Protein AF-A0A2T4DHT6-F1 (afdb_monomer)

Foldseek 3Di:
DVVLVVQLVVLVVVLVVQLVVLVVVLVVQLVVLVVVVVVPPDPVVSVVSNVVSVVVSVVVNVVSVVVSVVSNCVSPVD

Sequence (78 aa):
MTRRLNLSKQAKNEAEEGKISIRNARKDANDQLKKLQKEGTAEDDVKRAEEKVQALTDGYVKKIDEILEQKEKEIMTV

Mean predicted aligned error: 3.78 Å

Secondary structure (DSSP, 8-state):
-HHHHHHHHHHHHHHHHHHHHHHHHHHHHHHHHHHHHHTT--HHHHHHHHHHHHHHHHHHHHHHHHHHHHHHHHHHH-

InterPro domains:
  IPR002661 Ribosome recycling factor [PTHR20982] (3-77)
  IPR023584 Ribosome recycling factor domain [PF01765] (3-76)
  IPR036191 RRF superfamily [G3DSA:1.10.132.20] (1-78)
  IPR036191 RRF superfamily [SSF55194] (3-77)

Solvent-accessible surface area (backbone atoms only — not comparable to full-atom values): 4270 Å² total; per-residue (Å²): 115,70,69,50,56,52,51,47,51,50,50,50,51,55,45,51,53,51,46,50,51,48,53,49,52,48,50,55,51,51,56,48,46,56,48,43,46,73,76,66,47,59,67,70,59,46,51,55,48,51,52,50,51,49,54,52,46,54,52,53,47,51,50,44,53,53,50,46,54,54,50,46,48,60,63,68,72,114

Structure (mmCIF, N/CA/C/O backbone):
data_AF-A0A2T4DHT6-F1
#
_entry.id   AF-A0A2T4DHT6-F1
#
loop_
_atom_site.group_PDB
_atom_site.id
_atom_site.type_symbol
_atom_site.label_atom_id
_atom_site.label_alt_id
_atom_site.label_comp_id
_atom_site.label_asym_id
_atom_site.label_entity_id
_atom_site.label_seq_id
_atom_site.pdbx_PDB_ins_code
_atom_site.Cartn_x
_atom_site.Cartn_y
_atom_site.Cartn_z
_atom_site.occupancy
_atom_site.B_iso_or_equiv
_atom_site.auth_seq_id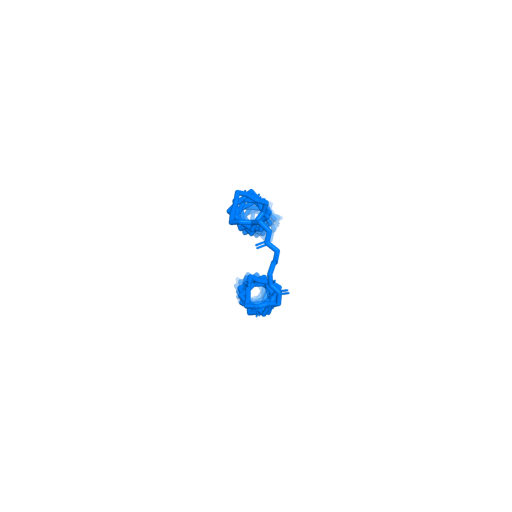
_atom_site.auth_comp_id
_atom_site.auth_asym_id
_atom_site.auth_atom_id
_atom_site.pdbx_PDB_model_num
ATOM 1 N N . MET A 1 1 ? -15.229 -0.837 30.558 1.00 67.06 1 MET A N 1
ATOM 2 C CA . MET A 1 1 ? -14.781 -0.107 29.346 1.00 67.06 1 MET A CA 1
ATOM 3 C C . MET A 1 1 ? -13.369 -0.471 28.864 1.00 67.06 1 MET A C 1
ATOM 5 O O . MET A 1 1 ? -13.154 -0.464 27.660 1.00 67.06 1 MET A O 1
ATOM 9 N N . THR A 1 2 ? -12.425 -0.854 29.733 1.00 78.56 2 THR A N 1
ATOM 10 C CA . THR A 1 2 ? -11.003 -1.097 29.385 1.00 78.56 2 THR A CA 1
ATOM 11 C C . THR A 1 2 ? -10.764 -2.114 28.259 1.00 78.56 2 THR A C 1
ATOM 13 O O . THR A 1 2 ? -9.910 -1.900 27.406 1.00 78.56 2 THR A O 1
ATOM 16 N N . ARG A 1 3 ? -11.554 -3.196 28.196 1.00 87.31 3 ARG A N 1
ATOM 17 C CA . ARG A 1 3 ? -11.396 -4.247 27.174 1.00 87.31 3 ARG A CA 1
ATOM 18 C C . ARG A 1 3 ? -11.684 -3.755 25.749 1.00 87.31 3 ARG A C 1
ATOM 20 O O . ARG A 1 3 ? -10.949 -4.100 24.836 1.00 87.31 3 ARG A O 1
ATOM 27 N N . ARG A 1 4 ? -12.716 -2.925 25.565 1.00 86.88 4 ARG A N 1
ATOM 28 C CA . ARG A 1 4 ? -13.112 -2.395 24.245 1.00 86.88 4 ARG A CA 1
ATOM 29 C C . ARG A 1 4 ? -12.071 -1.411 23.716 1.00 86.88 4 ARG A C 1
ATOM 31 O O . ARG A 1 4 ? -11.699 -1.471 22.552 1.00 86.88 4 ARG A O 1
ATOM 38 N N . LEU A 1 5 ? -11.533 -0.579 24.609 1.00 87.44 5 LEU A N 1
ATOM 39 C CA . LEU A 1 5 ? -10.466 0.360 24.275 1.00 87.44 5 LEU A CA 1
ATOM 40 C C . LEU A 1 5 ? -9.183 -0.364 23.832 1.00 87.44 5 LEU A C 1
ATOM 42 O O . LEU A 1 5 ? -8.537 0.070 22.885 1.00 87.44 5 LEU A O 1
ATOM 46 N N . ASN A 1 6 ? -8.832 -1.481 24.477 1.00 92.69 6 ASN A N 1
ATOM 47 C CA . ASN A 1 6 ? -7.680 -2.291 24.069 1.00 92.69 6 ASN A CA 1
ATOM 48 C C . ASN A 1 6 ? -7.888 -2.941 22.693 1.00 92.69 6 ASN A C 1
ATOM 50 O O . ASN A 1 6 ? -6.971 -2.930 21.880 1.00 92.69 6 ASN A O 1
ATOM 54 N N . LEU A 1 7 ? -9.096 -3.441 22.411 1.00 92.12 7 LEU A N 1
ATOM 55 C CA . LEU A 1 7 ? -9.437 -4.002 21.100 1.00 92.12 7 LEU A CA 1
ATOM 56 C C . LEU A 1 7 ? -9.400 -2.946 19.984 1.00 92.12 7 LEU A C 1
ATOM 58 O O . LEU A 1 7 ? -8.854 -3.213 18.920 1.00 92.12 7 LEU A O 1
ATOM 62 N N . SER A 1 8 ? -9.913 -1.733 20.228 1.00 92.25 8 SER A N 1
ATOM 63 C CA . SER A 1 8 ? -9.810 -0.623 19.263 1.00 92.25 8 SER A CA 1
ATOM 64 C C . SER A 1 8 ? -8.349 -0.229 19.015 1.00 92.25 8 SER A C 1
ATOM 66 O O . SER A 1 8 ? -7.945 -0.071 17.867 1.00 92.25 8 SER A O 1
ATOM 68 N N . LYS A 1 9 ? -7.512 -0.158 20.061 1.00 93.88 9 LYS A N 1
ATOM 69 C CA . LYS A 1 9 ? -6.067 0.088 19.898 1.00 93.88 9 LYS A CA 1
ATOM 70 C C . LYS A 1 9 ? -5.384 -0.986 19.052 1.00 93.88 9 LYS A C 1
ATOM 72 O O . LYS A 1 9 ? -4.581 -0.645 18.192 1.00 93.88 9 LYS A O 1
ATOM 77 N N . GLN A 1 10 ? -5.709 -2.258 19.276 1.00 95.69 10 GLN A N 1
ATOM 78 C CA . GLN A 1 10 ? -5.165 -3.353 18.476 1.00 95.69 10 GLN A CA 1
ATOM 79 C C . GLN A 1 10 ? -5.571 -3.220 17.002 1.00 95.69 10 GLN A C 1
ATOM 81 O O . GLN A 1 10 ? -4.705 -3.277 16.135 1.00 95.69 10 GLN A O 1
ATOM 86 N N . ALA A 1 11 ? -6.851 -2.955 16.723 1.00 95.12 11 ALA A N 1
ATOM 87 C CA . ALA A 1 11 ? -7.334 -2.759 15.357 1.00 95.12 11 ALA A CA 1
ATOM 88 C C . ALA A 1 11 ? -6.612 -1.600 14.643 1.00 95.12 11 ALA A C 1
ATOM 90 O O . ALA A 1 11 ? -6.240 -1.729 13.478 1.00 95.12 11 ALA A O 1
ATOM 91 N N . LYS A 1 12 ? -6.347 -0.488 15.347 1.00 95.62 12 LYS A N 1
ATOM 92 C CA . LYS A 1 12 ? -5.562 0.632 14.798 1.00 95.62 12 LYS A CA 1
ATOM 93 C C . LYS A 1 12 ? -4.130 0.232 14.460 1.00 95.62 12 LYS A C 1
ATOM 95 O O . LYS A 1 12 ? -3.634 0.621 13.409 1.00 95.62 12 LYS A O 1
ATOM 100 N N . ASN A 1 13 ? -3.478 -0.535 15.332 1.00 97.31 13 ASN A N 1
ATOM 101 C CA . ASN A 1 13 ? -2.114 -0.996 15.085 1.00 97.31 13 ASN A CA 1
ATOM 102 C C . ASN A 1 13 ? -2.053 -1.892 13.840 1.00 97.31 13 ASN A C 1
ATOM 104 O O . ASN A 1 13 ? -1.216 -1.660 12.974 1.00 97.31 13 ASN A O 1
ATOM 108 N N . GLU A 1 14 ? -2.977 -2.847 13.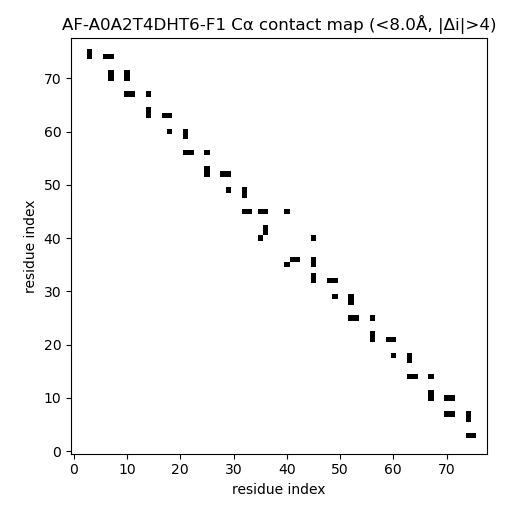706 1.00 96.38 14 GLU A N 1
ATOM 109 C CA . GLU A 1 14 ? -3.054 -3.724 12.528 1.00 96.38 14 GLU A CA 1
ATOM 110 C C . GLU A 1 14 ? -3.321 -2.929 11.236 1.00 96.38 14 GLU A C 1
ATOM 112 O O . GLU A 1 14 ? -2.709 -3.192 10.199 1.00 96.38 14 GLU A O 1
ATOM 117 N N . ALA A 1 15 ? -4.181 -1.906 11.293 1.00 97.19 15 ALA A N 1
ATOM 118 C CA . ALA A 1 15 ? -4.430 -1.021 10.157 1.00 97.19 15 ALA A CA 1
ATOM 119 C C . ALA A 1 15 ? -3.174 -0.230 9.746 1.00 97.19 15 ALA A C 1
ATOM 121 O O . ALA A 1 15 ? -2.866 -0.129 8.556 1.00 97.19 15 ALA A O 1
ATOM 122 N N . GLU A 1 16 ? -2.421 0.308 10.708 1.00 97.12 16 GLU A N 1
ATOM 123 C CA . GLU A 1 16 ? -1.177 1.027 10.416 1.00 97.12 16 GLU A CA 1
ATOM 124 C C . GLU A 1 16 ? -0.083 0.102 9.870 1.00 97.12 16 GLU A C 1
ATOM 126 O O . GLU A 1 16 ? 0.575 0.458 8.889 1.00 97.12 16 GLU A O 1
ATOM 131 N N . GLU A 1 17 ? 0.066 -1.111 10.407 1.00 97.69 17 GLU A N 1
ATOM 132 C CA . GLU A 1 17 ? 0.964 -2.128 9.846 1.00 97.69 17 GLU A CA 1
ATOM 133 C C . GLU A 1 17 ? 0.589 -2.478 8.398 1.00 97.69 17 GLU A C 1
ATOM 135 O O . GLU A 1 17 ? 1.456 -2.508 7.516 1.00 97.69 17 GLU A O 1
ATOM 140 N N . GLY A 1 18 ? -0.706 -2.646 8.115 1.00 97.56 18 GLY A N 1
ATOM 141 C CA . GLY A 1 18 ? -1.210 -2.861 6.760 1.00 97.56 18 GLY A CA 1
ATOM 142 C C . GLY A 1 18 ? -0.854 -1.712 5.810 1.00 97.56 18 GLY A C 1
ATOM 143 O O . GLY A 1 18 ? -0.344 -1.946 4.710 1.00 97.56 18 GLY A O 1
ATOM 144 N N . LYS A 1 19 ? -1.036 -0.457 6.240 1.00 97.38 19 LYS A N 1
ATOM 145 C CA . LYS A 1 19 ? -0.654 0.725 5.446 1.00 97.38 19 LYS A CA 1
ATOM 146 C C . LYS A 1 19 ? 0.852 0.801 5.212 1.00 97.38 19 LYS A C 1
ATOM 148 O O . LYS A 1 19 ? 1.278 1.180 4.120 1.00 97.38 19 LYS A O 1
ATOM 153 N N . ILE A 1 20 ? 1.672 0.466 6.208 1.00 97.88 20 ILE A N 1
ATOM 154 C CA . ILE A 1 20 ? 3.135 0.413 6.062 1.00 97.88 20 ILE A CA 1
ATOM 155 C C . ILE A 1 20 ? 3.520 -0.634 5.012 1.00 97.88 20 ILE A C 1
ATOM 157 O O . ILE A 1 20 ? 4.303 -0.326 4.113 1.00 97.88 20 ILE A O 1
ATOM 161 N N . SER A 1 21 ? 2.923 -1.827 5.070 1.00 97.81 21 SER A N 1
ATOM 162 C CA . SER A 1 21 ? 3.154 -2.896 4.093 1.00 97.81 21 SER A CA 1
ATOM 163 C C . SER A 1 21 ? 2.831 -2.451 2.661 1.00 97.81 21 SER A C 1
ATOM 165 O O . SER A 1 21 ? 3.660 -2.602 1.762 1.00 97.81 21 SER A O 1
ATOM 167 N N . ILE A 1 22 ? 1.689 -1.783 2.453 1.00 97.69 22 ILE A N 1
ATOM 168 C CA . ILE A 1 22 ? 1.312 -1.226 1.141 1.00 97.69 22 ILE A CA 1
ATOM 169 C C . ILE A 1 22 ? 2.339 -0.195 0.652 1.00 97.69 22 ILE A C 1
ATOM 171 O O . ILE A 1 22 ? 2.743 -0.221 -0.511 1.00 97.69 22 ILE A O 1
ATOM 175 N N . ARG A 1 23 ? 2.800 0.711 1.526 1.00 96.62 23 ARG A N 1
ATOM 176 C CA . ARG A 1 23 ? 3.807 1.721 1.152 1.00 96.62 23 ARG A CA 1
ATOM 177 C C . ARG A 1 23 ? 5.146 1.086 0.778 1.00 96.62 23 ARG A C 1
ATOM 179 O O . ARG A 1 23 ? 5.793 1.577 -0.149 1.00 96.62 23 ARG A O 1
ATOM 186 N N . ASN A 1 24 ? 5.541 0.014 1.462 1.00 97.31 24 ASN A N 1
ATOM 187 C CA . ASN A 1 24 ? 6.746 -0.745 1.130 1.00 97.31 24 ASN A CA 1
ATOM 188 C C . ASN A 1 24 ? 6.602 -1.429 -0.234 1.00 97.31 24 ASN A C 1
ATOM 190 O O . ASN A 1 24 ? 7.455 -1.232 -1.093 1.00 97.31 24 ASN A O 1
ATOM 194 N N . ALA A 1 25 ? 5.478 -2.106 -0.488 1.00 97.31 25 ALA A N 1
ATOM 195 C CA . ALA A 1 25 ? 5.205 -2.726 -1.785 1.00 97.31 25 ALA A CA 1
ATOM 196 C C . ALA A 1 25 ? 5.221 -1.704 -2.936 1.00 97.31 25 ALA A C 1
ATOM 198 O O . ALA A 1 25 ? 5.787 -1.968 -3.997 1.00 97.31 25 ALA A O 1
ATOM 199 N N . ARG A 1 26 ? 4.666 -0.502 -2.717 1.00 97.88 26 ARG A N 1
ATOM 200 C CA . ARG A 1 26 ? 4.746 0.605 -3.683 1.00 97.88 26 ARG A CA 1
ATOM 201 C C . ARG A 1 26 ? 6.192 1.010 -3.966 1.00 97.88 26 ARG A C 1
ATOM 203 O O . ARG A 1 26 ? 6.554 1.225 -5.119 1.00 97.88 26 ARG A O 1
ATOM 210 N N . LYS A 1 27 ? 7.011 1.152 -2.920 1.00 97.56 27 LYS A N 1
ATOM 211 C CA . LYS A 1 27 ? 8.428 1.507 -3.065 1.00 97.56 27 LYS A CA 1
ATOM 212 C C . LYS A 1 27 ? 9.161 0.453 -3.897 1.00 97.56 27 LYS A C 1
ATOM 214 O O . LYS A 1 27 ? 9.831 0.820 -4.857 1.00 97.56 27 LYS A O 1
ATOM 219 N N . ASP A 1 28 ? 8.974 -0.823 -3.575 1.00 97.62 28 ASP A N 1
ATOM 220 C CA . ASP A 1 28 ? 9.623 -1.928 -4.281 1.00 97.62 28 ASP A CA 1
ATOM 221 C C . ASP A 1 28 ? 9.199 -1.983 -5.756 1.00 97.62 28 ASP A C 1
ATOM 223 O O . ASP A 1 28 ? 10.046 -2.129 -6.639 1.00 97.62 28 ASP A O 1
ATOM 227 N N . ALA A 1 29 ? 7.907 -1.787 -6.043 1.00 97.12 29 ALA A N 1
ATOM 228 C CA . ALA A 1 29 ? 7.396 -1.698 -7.409 1.00 97.12 29 ALA A CA 1
ATOM 229 C C . ALA A 1 29 ? 8.024 -0.524 -8.180 1.00 97.12 29 ALA A C 1
ATOM 231 O O . ALA A 1 29 ? 8.513 -0.706 -9.294 1.00 97.12 29 ALA A O 1
ATOM 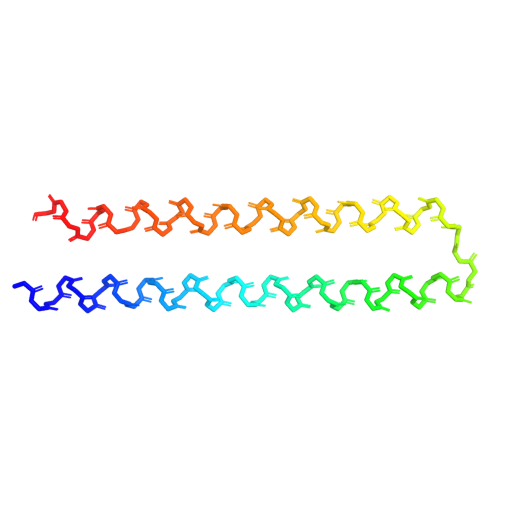232 N N . ASN A 1 30 ? 8.089 0.667 -7.580 1.00 95.50 30 ASN A N 1
ATOM 233 C CA . ASN A 1 30 ? 8.691 1.839 -8.221 1.00 95.50 30 ASN A CA 1
ATOM 234 C C . ASN A 1 30 ? 10.199 1.666 -8.453 1.00 95.50 30 ASN A C 1
ATOM 236 O O . ASN A 1 30 ? 10.725 2.104 -9.477 1.00 95.50 30 ASN A O 1
ATOM 240 N N . ASP A 1 31 ? 10.910 1.012 -7.535 1.00 97.19 31 ASP A N 1
ATOM 241 C CA . ASP A 1 31 ? 12.331 0.712 -7.707 1.00 97.19 31 ASP A CA 1
ATOM 242 C C . ASP A 1 31 ? 12.561 -0.292 -8.852 1.00 97.19 31 ASP A C 1
ATOM 244 O O . ASP A 1 31 ? 13.543 -0.168 -9.588 1.00 97.19 31 ASP A O 1
ATOM 248 N N . GLN A 1 32 ? 11.644 -1.243 -9.066 1.00 96.25 32 GLN A N 1
ATOM 249 C CA . GLN A 1 32 ? 11.659 -2.128 -10.239 1.00 96.25 32 GLN A CA 1
ATOM 250 C C . GLN A 1 32 ? 11.354 -1.370 -11.538 1.00 96.25 32 GLN A C 1
ATOM 252 O O . GLN A 1 32 ? 12.082 -1.533 -12.517 1.00 96.25 32 GLN A O 1
ATOM 257 N N . LEU A 1 33 ? 10.349 -0.490 -11.545 1.00 95.38 33 LEU A N 1
ATOM 258 C CA . LEU A 1 33 ? 10.006 0.330 -12.715 1.00 95.38 33 LEU A CA 1
ATOM 259 C C . LEU A 1 33 ? 11.170 1.233 -13.147 1.00 95.38 33 LEU A C 1
ATOM 261 O O . LEU A 1 33 ? 11.491 1.307 -14.332 1.00 95.38 33 LEU A O 1
ATOM 265 N N . LYS A 1 34 ? 11.890 1.829 -12.191 1.00 93.69 34 LYS A N 1
ATOM 266 C CA . LYS A 1 34 ? 13.112 2.602 -12.471 1.00 93.69 34 LYS A CA 1
ATOM 267 C C . LYS A 1 34 ? 14.230 1.762 -13.087 1.00 93.69 34 LYS A C 1
ATOM 269 O O . LYS A 1 34 ? 15.008 2.287 -13.883 1.00 93.69 34 LYS A O 1
ATOM 274 N N . LYS A 1 35 ? 14.363 0.486 -12.707 1.00 95.56 35 LYS A N 1
ATOM 275 C CA . LYS A 1 35 ? 15.336 -0.425 -13.338 1.00 95.56 35 LYS A CA 1
ATOM 276 C C . LYS A 1 35 ? 14.939 -0.718 -14.781 1.00 95.56 35 LYS A C 1
ATOM 278 O O . LYS A 1 35 ? 15.760 -0.517 -15.667 1.00 95.56 35 LYS A O 1
ATOM 283 N N . LEU A 1 36 ? 13.673 -1.058 -15.017 1.00 93.88 36 LEU A N 1
ATOM 284 C CA . LEU A 1 36 ? 13.136 -1.307 -16.359 1.00 93.88 36 LEU A CA 1
ATOM 285 C C . LEU A 1 36 ? 13.297 -0.094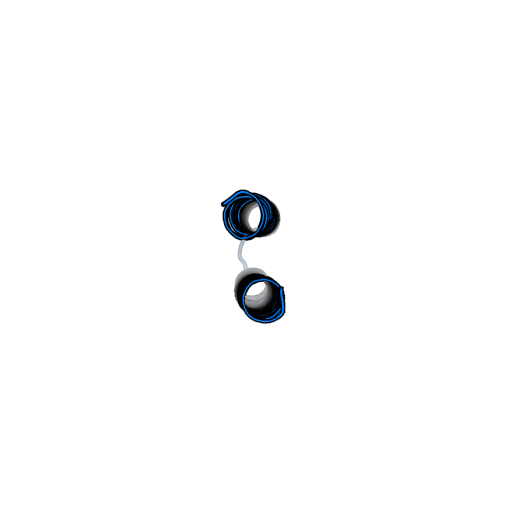 -17.286 1.00 93.88 36 LEU A C 1
ATOM 287 O O . LEU A 1 36 ? 13.644 -0.252 -18.457 1.00 93.88 36 LEU A O 1
ATOM 291 N N . GLN A 1 37 ? 13.111 1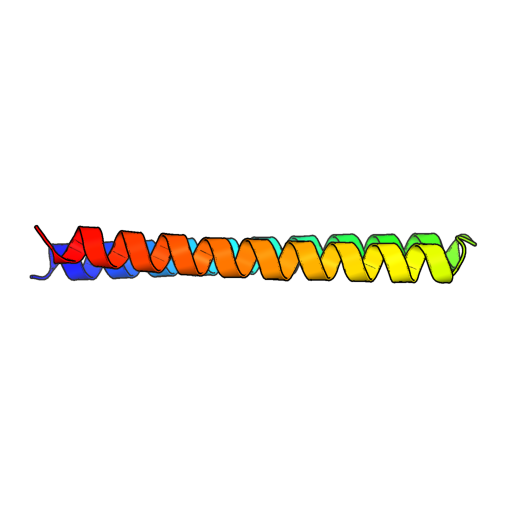.120 -16.762 1.00 92.38 37 GLN A N 1
ATOM 292 C CA . GLN A 1 37 ? 13.352 2.353 -17.513 1.00 92.38 37 GLN A CA 1
ATOM 293 C C . GLN A 1 37 ? 14.821 2.478 -17.952 1.00 92.38 37 GLN A C 1
ATOM 295 O O . GLN A 1 37 ? 15.096 2.841 -19.093 1.00 92.38 37 GLN A O 1
ATOM 300 N N . LYS A 1 38 ? 15.778 2.137 -17.076 1.00 93.25 38 LYS A N 1
ATOM 301 C CA . LYS A 1 38 ? 17.217 2.138 -17.406 1.00 93.25 38 LYS A CA 1
ATOM 302 C C . LYS A 1 38 ? 17.604 1.042 -18.397 1.00 93.25 38 LYS A C 1
ATOM 304 O O . LYS A 1 38 ? 18.552 1.226 -19.152 1.00 93.25 38 LYS A O 1
ATOM 309 N N . GLU A 1 39 ? 16.884 -0.074 -18.392 1.00 94.94 39 GLU A N 1
ATOM 310 C CA . GLU A 1 39 ? 17.071 -1.195 -19.321 1.00 94.94 39 GLU A CA 1
ATOM 311 C C . GLU A 1 39 ? 16.479 -0.923 -20.717 1.00 94.94 39 GLU A C 1
ATOM 313 O O . GLU A 1 39 ? 16.646 -1.737 -21.622 1.00 94.94 39 GLU A O 1
ATOM 318 N N . GLY A 1 40 ? 15.842 0.239 -20.921 1.00 92.12 40 GLY A N 1
ATOM 319 C CA . GLY A 1 40 ? 15.358 0.692 -22.227 1.00 92.12 40 GLY A CA 1
ATOM 320 C C . GLY A 1 40 ? 13.857 0.511 -22.453 1.00 92.12 40 GLY A C 1
ATOM 321 O O . GLY A 1 40 ? 13.399 0.616 -23.589 1.00 92.12 40 GLY 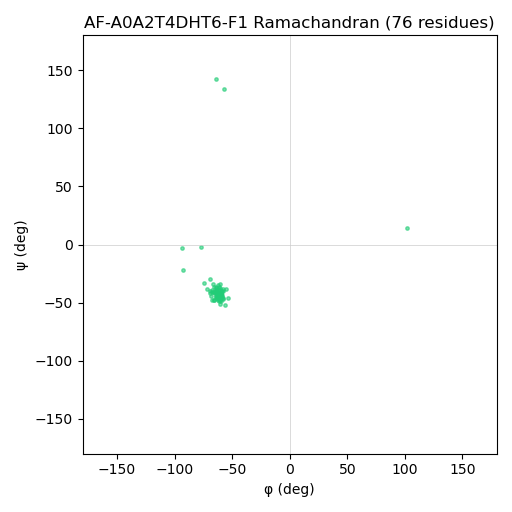A O 1
ATOM 322 N N . THR A 1 41 ? 13.078 0.251 -21.397 1.00 92.44 41 THR A N 1
ATOM 323 C CA . THR A 1 41 ? 11.609 0.237 -21.490 1.00 92.44 41 THR A CA 1
ATOM 324 C C . THR A 1 41 ? 11.084 1.627 -21.855 1.00 92.44 41 THR A C 1
ATOM 326 O O . THR A 1 41 ? 11.599 2.637 -21.372 1.00 92.44 41 THR A O 1
ATOM 329 N N . ALA A 1 42 ? 10.040 1.682 -22.687 1.00 94.62 42 ALA A N 1
ATOM 330 C CA . ALA A 1 42 ? 9.422 2.931 -23.120 1.00 94.62 42 ALA A CA 1
ATOM 331 C C . ALA A 1 42 ? 8.930 3.776 -21.929 1.00 94.62 42 ALA A C 1
ATOM 333 O O . ALA A 1 42 ? 8.263 3.275 -21.023 1.00 94.62 42 ALA A O 1
ATOM 334 N N . GLU A 1 43 ? 9.226 5.078 -21.955 1.00 92.12 43 GLU A N 1
ATOM 335 C CA . GLU A 1 43 ? 8.883 6.007 -20.869 1.00 92.12 43 GLU A CA 1
ATOM 336 C C . GLU A 1 43 ? 7.368 6.086 -20.620 1.00 92.12 43 GLU A C 1
ATOM 338 O O . GLU A 1 43 ? 6.932 6.130 -19.469 1.00 92.12 43 GLU A O 1
ATOM 343 N N . ASP A 1 44 ? 6.565 6.038 -21.685 1.00 94.25 44 ASP A N 1
ATOM 344 C CA . ASP A 1 44 ? 5.102 6.060 -21.595 1.00 94.25 44 ASP A CA 1
ATOM 345 C C . ASP A 1 44 ? 4.543 4.828 -20.869 1.00 94.25 44 ASP A C 1
ATOM 347 O O . ASP A 1 44 ? 3.597 4.940 -20.086 1.00 94.25 44 ASP A O 1
ATOM 351 N N . ASP A 1 45 ? 5.139 3.653 -21.085 1.00 94.62 45 ASP A N 1
ATOM 352 C CA . ASP A 1 45 ? 4.718 2.420 -20.419 1.00 94.62 45 ASP A CA 1
ATOM 353 C C . ASP A 1 45 ? 5.104 2.427 -18.937 1.00 94.62 45 ASP A C 1
ATOM 355 O O . ASP A 1 45 ? 4.306 2.011 -18.092 1.00 94.62 45 ASP A O 1
ATOM 359 N N . VAL A 1 46 ? 6.284 2.966 -18.604 1.00 94.94 46 VAL A N 1
ATOM 360 C CA . VAL A 1 46 ? 6.719 3.160 -17.212 1.00 94.94 46 VAL A CA 1
ATOM 361 C C . VAL A 1 46 ? 5.779 4.123 -16.488 1.00 94.94 46 VAL A C 1
ATOM 363 O O . VAL A 1 46 ? 5.279 3.778 -15.419 1.00 94.94 46 VAL A O 1
ATOM 366 N N . LYS A 1 47 ? 5.451 5.273 -17.089 1.00 94.75 47 LYS A N 1
ATOM 367 C CA . LYS A 1 47 ? 4.499 6.242 -16.516 1.00 94.75 47 LYS A CA 1
ATOM 368 C C . LYS A 1 47 ? 3.125 5.622 -16.265 1.00 94.75 47 LYS A C 1
ATOM 370 O O . LYS A 1 47 ? 2.583 5.744 -15.169 1.00 94.75 47 LYS A O 1
ATOM 375 N N . ARG A 1 48 ? 2.581 4.880 -17.236 1.00 96.75 48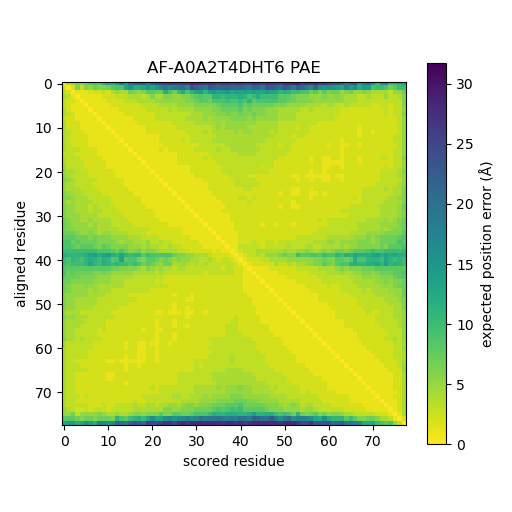 ARG A N 1
ATOM 376 C CA . ARG A 1 48 ? 1.303 4.159 -17.066 1.00 96.75 48 ARG A CA 1
ATOM 377 C C . ARG A 1 48 ? 1.365 3.117 -15.951 1.00 96.75 48 ARG A C 1
ATOM 379 O O . ARG A 1 48 ? 0.368 2.889 -15.264 1.00 96.75 48 ARG A O 1
ATOM 386 N N . ALA A 1 49 ? 2.498 2.439 -15.788 1.00 96.50 49 ALA A N 1
ATOM 387 C CA . ALA A 1 49 ? 2.685 1.482 -14.705 1.00 96.50 49 ALA A CA 1
ATOM 388 C C . ALA A 1 49 ? 2.768 2.177 -13.335 1.00 96.50 49 ALA A C 1
ATOM 390 O O . ALA A 1 49 ? 2.123 1.713 -12.395 1.00 96.50 49 ALA A O 1
ATOM 391 N N . GLU A 1 50 ? 3.473 3.306 -13.228 1.00 95.62 50 GLU A N 1
ATOM 392 C CA . GLU A 1 50 ? 3.529 4.124 -12.008 1.00 95.62 50 GLU A CA 1
ATOM 393 C C . GLU A 1 50 ? 2.139 4.638 -11.601 1.00 95.62 50 GLU A C 1
ATOM 395 O O . GLU A 1 50 ? 1.755 4.521 -10.435 1.00 95.62 50 GLU A O 1
ATOM 400 N N . GLU A 1 51 ? 1.337 5.122 -12.555 1.00 97.38 51 GLU A N 1
ATOM 401 C CA . GLU A 1 51 ? -0.050 5.544 -12.309 1.00 97.38 51 GLU A CA 1
ATOM 402 C C . GLU A 1 51 ? -0.913 4.399 -11.763 1.00 97.38 51 GLU A C 1
ATOM 404 O O . GLU A 1 51 ? -1.660 4.578 -10.798 1.00 97.38 51 GLU A O 1
ATOM 409 N N . LYS A 1 52 ? -0.784 3.192 -12.332 1.00 97.62 52 LYS A N 1
ATOM 410 C CA . LYS A 1 52 ? -1.491 1.999 -11.837 1.00 97.62 52 LYS A CA 1
ATOM 411 C C . LYS A 1 52 ? -1.053 1.624 -10.427 1.00 97.62 52 LYS A C 1
ATOM 413 O O . LYS A 1 52 ? -1.902 1.319 -9.590 1.00 97.62 52 LYS A O 1
ATOM 418 N N . VAL A 1 53 ? 0.250 1.645 -10.154 1.00 97.69 53 VAL A N 1
ATOM 419 C CA . VAL A 1 53 ? 0.802 1.379 -8.819 1.00 97.69 53 VAL A CA 1
ATOM 420 C C . VAL A 1 53 ? 0.249 2.382 -7.804 1.00 97.69 53 VAL A C 1
ATOM 422 O O . VAL A 1 53 ? -0.161 1.985 -6.710 1.00 97.69 53 VAL A O 1
ATOM 425 N N . GLN A 1 54 ? 0.167 3.661 -8.172 1.00 96.69 54 GLN A N 1
ATOM 426 C CA . GLN A 1 54 ? -0.384 4.705 -7.314 1.00 96.69 54 GLN A CA 1
ATOM 427 C C . GLN A 1 54 ? -1.886 4.497 -7.062 1.00 96.69 54 GLN A C 1
ATOM 429 O O . GLN A 1 54 ? -2.302 4.457 -5.906 1.00 96.69 54 GLN A O 1
ATOM 43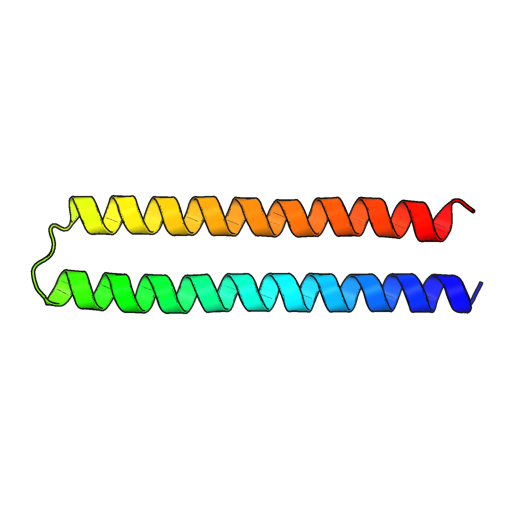4 N N . ALA A 1 55 ? -2.678 4.239 -8.107 1.00 97.94 55 ALA A N 1
ATOM 435 C CA . ALA A 1 55 ? -4.110 3.967 -7.981 1.00 97.94 55 ALA A CA 1
ATOM 436 C C . ALA A 1 55 ? -4.408 2.737 -7.101 1.00 97.94 55 ALA A C 1
ATOM 438 O O . ALA A 1 55 ? -5.320 2.767 -6.272 1.00 97.94 55 ALA A O 1
ATOM 439 N N . LEU A 1 56 ? -3.621 1.663 -7.238 1.00 97.44 56 LEU A N 1
ATOM 440 C CA . LEU A 1 56 ? -3.728 0.481 -6.377 1.00 97.44 56 LEU A CA 1
ATOM 441 C C . LEU A 1 56 ? -3.386 0.817 -4.924 1.00 97.44 56 LEU A C 1
ATOM 443 O O . LEU A 1 56 ? -4.125 0.433 -4.020 1.00 97.44 56 LEU A O 1
ATOM 447 N N . THR A 1 57 ? -2.295 1.552 -4.700 1.00 97.44 57 THR A N 1
ATOM 448 C CA . THR A 1 57 ? -1.873 1.986 -3.359 1.00 97.44 57 THR A CA 1
ATOM 449 C C . THR A 1 57 ? -2.993 2.765 -2.675 1.00 97.44 57 THR A C 1
ATOM 451 O O . THR A 1 57 ? -3.401 2.405 -1.571 1.00 97.44 57 THR A O 1
ATOM 454 N N . ASP A 1 58 ? -3.531 3.785 -3.341 1.00 97.31 58 ASP A N 1
ATOM 455 C CA . ASP A 1 58 ? -4.583 4.639 -2.786 1.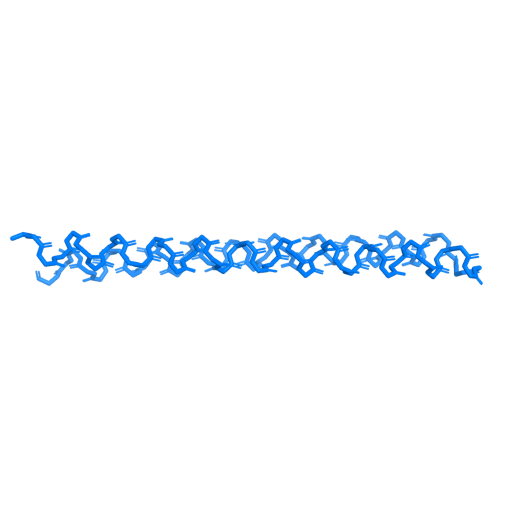00 97.31 58 ASP A CA 1
ATOM 456 C C . ASP A 1 58 ? -5.871 3.847 -2.530 1.00 97.31 58 ASP A C 1
ATOM 458 O O . ASP A 1 58 ? -6.495 3.988 -1.474 1.00 97.31 58 ASP A O 1
ATOM 462 N N . GLY A 1 59 ? -6.229 2.944 -3.449 1.00 98.25 59 GLY A N 1
ATOM 463 C CA . GLY A 1 59 ? -7.385 2.063 -3.303 1.00 98.25 59 GLY A CA 1
ATOM 464 C C . GLY A 1 59 ? -7.284 1.142 -2.084 1.00 98.25 59 GLY A C 1
ATOM 465 O O . GLY A 1 59 ? -8.238 1.031 -1.311 1.00 98.25 59 GLY A O 1
ATOM 466 N N . TYR A 1 60 ? -6.130 0.507 -1.867 1.00 97.69 60 TYR A N 1
ATOM 467 C CA . TYR A 1 60 ? -5.943 -0.381 -0.717 1.00 97.69 60 TYR A CA 1
ATOM 468 C C . TYR A 1 60 ? -5.789 0.373 0.606 1.00 97.69 60 TYR A C 1
ATOM 470 O O . TYR A 1 60 ? -6.279 -0.117 1.622 1.00 97.69 60 TYR A O 1
ATOM 478 N N . VAL A 1 61 ? -5.183 1.566 0.614 1.00 97.50 61 VAL A N 1
ATOM 479 C CA . VAL A 1 61 ? -5.149 2.421 1.815 1.00 97.50 61 VAL A CA 1
ATOM 480 C C . VAL A 1 61 ? -6.568 2.798 2.233 1.00 97.50 61 VAL A C 1
ATOM 482 O O . VAL A 1 61 ? -6.933 2.584 3.387 1.00 97.50 61 VAL A O 1
ATOM 485 N N . LYS A 1 62 ? -7.396 3.255 1.285 1.00 97.94 62 LYS A N 1
ATOM 486 C CA . LYS A 1 62 ? -8.800 3.582 1.557 1.00 97.94 62 LYS A CA 1
ATOM 487 C C . LYS A 1 62 ? -9.575 2.372 2.083 1.00 97.94 62 LYS A C 1
ATOM 489 O O . LYS A 1 62 ? -10.327 2.492 3.044 1.00 97.94 62 LYS A O 1
ATOM 494 N N . LYS A 1 63 ? -9.349 1.192 1.500 1.00 97.81 63 LYS A N 1
ATOM 495 C CA . LYS A 1 63 ? -9.974 -0.054 1.959 1.00 97.81 63 LYS A CA 1
ATOM 496 C C . LYS A 1 63 ? -9.595 -0.398 3.404 1.00 97.81 63 LYS A C 1
ATOM 498 O O . LYS A 1 63 ? -10.449 -0.862 4.150 1.00 97.81 63 LYS A O 1
ATOM 503 N N . ILE A 1 64 ? -8.343 -0.170 3.811 1.00 97.62 64 ILE A N 1
ATOM 504 C CA . ILE A 1 64 ? -7.927 -0.352 5.211 1.00 97.62 64 ILE A CA 1
ATOM 505 C C . ILE A 1 64 ? -8.673 0.619 6.128 1.00 97.62 64 ILE A C 1
ATOM 507 O O . ILE A 1 64 ? -9.160 0.195 7.173 1.00 97.62 64 ILE A O 1
ATOM 511 N N . ASP A 1 65 ? -8.782 1.892 5.743 1.00 96.12 65 ASP A N 1
ATOM 512 C CA . ASP A 1 65 ? -9.492 2.897 6.543 1.00 96.12 65 ASP A CA 1
ATOM 513 C C . ASP A 1 65 ? -10.977 2.544 6.718 1.00 96.12 65 ASP A C 1
ATOM 515 O O . ASP A 1 65 ? -11.495 2.593 7.834 1.00 96.12 65 ASP A O 1
ATOM 519 N N . GLU A 1 66 ? -11.643 2.101 5.648 1.00 97.62 66 GLU A N 1
ATOM 520 C CA . GLU A 1 66 ? -13.040 1.644 5.689 1.00 97.62 66 GLU A CA 1
ATOM 521 C C . GLU A 1 66 ? -13.222 0.423 6.609 1.00 97.62 66 GLU A C 1
ATOM 523 O O . GLU A 1 66 ? -14.159 0.378 7.411 1.00 97.62 66 GLU A O 1
ATOM 528 N N . ILE A 1 67 ? -12.316 -0.560 6.532 1.00 96.75 67 ILE A N 1
ATOM 529 C CA . ILE A 1 67 ? -12.341 -1.752 7.396 1.00 96.75 67 ILE A CA 1
ATOM 530 C C . ILE A 1 67 ? -12.122 -1.365 8.862 1.00 96.75 67 ILE A C 1
ATOM 532 O O . ILE A 1 67 ? -12.831 -1.864 9.739 1.00 96.75 67 ILE A O 1
ATOM 536 N N . LEU A 1 68 ? -11.163 -0.477 9.139 1.00 96.25 68 LEU A N 1
ATOM 537 C CA . LEU A 1 68 ? -10.892 0.000 10.491 1.00 96.25 68 LEU A CA 1
ATOM 538 C C . LEU A 1 68 ? -12.123 0.706 11.067 1.00 96.25 68 LEU A C 1
ATOM 540 O O . LEU A 1 68 ? -12.543 0.375 12.173 1.00 96.25 68 LEU A O 1
ATOM 544 N N . GLU A 1 69 ? -12.737 1.618 10.312 1.00 95.88 69 GLU A N 1
ATOM 545 C CA . GLU A 1 69 ? -13.926 2.349 10.755 1.00 95.88 69 GLU A CA 1
ATOM 546 C C . GLU A 1 69 ? -15.087 1.398 11.085 1.00 95.88 69 GLU A C 1
ATOM 548 O O . GLU A 1 69 ? -15.722 1.520 12.138 1.00 95.88 69 GLU A O 1
ATOM 553 N N . GLN A 1 70 ? -15.351 0.419 10.214 1.00 95.88 70 GLN A N 1
ATOM 554 C CA . GLN A 1 70 ? -16.357 -0.613 10.474 1.00 95.88 70 GLN A CA 1
ATOM 555 C C . GLN A 1 70 ? -16.025 -1.400 11.744 1.00 95.88 70 GLN A C 1
ATOM 557 O O . GLN A 1 70 ? -16.906 -1.626 12.580 1.00 95.88 70 GLN A O 1
ATOM 562 N N . LYS A 1 71 ? -14.751 -1.766 11.930 1.00 93.75 71 LYS A N 1
ATOM 563 C CA . LYS A 1 71 ? -14.336 -2.554 13.087 1.00 93.75 71 LYS A CA 1
ATOM 564 C C . LYS A 1 71 ? -14.458 -1.785 14.396 1.00 93.75 71 LYS A C 1
ATOM 566 O O . LYS A 1 71 ? -14.882 -2.350 15.404 1.00 93.75 71 LYS A O 1
ATOM 571 N N . GLU A 1 72 ? -14.124 -0.500 14.392 1.00 93.06 72 GLU A N 1
ATOM 572 C CA . GLU A 1 72 ? -14.282 0.358 15.564 1.00 93.06 72 GLU A CA 1
ATOM 573 C C . GLU A 1 72 ? -15.751 0.519 15.959 1.00 93.06 72 GLU A C 1
ATOM 575 O O . GLU A 1 72 ? -16.071 0.427 17.147 1.00 93.06 72 GLU A O 1
ATOM 580 N N . LYS A 1 73 ? -16.653 0.680 14.981 1.00 92.62 73 LYS A N 1
ATOM 581 C CA . LYS A 1 73 ? -18.102 0.713 15.233 1.00 92.62 73 LYS A CA 1
ATOM 582 C C . LYS A 1 73 ? -18.584 -0.593 15.867 1.00 92.62 73 LYS A C 1
ATOM 584 O O . LYS A 1 73 ? -19.181 -0.549 16.939 1.00 92.62 73 LYS A O 1
ATOM 589 N N . GLU A 1 74 ? -18.249 -1.750 15.289 1.00 91.62 74 GLU A N 1
ATOM 590 C CA . GLU A 1 74 ? -18.593 -3.059 15.875 1.00 91.62 74 GLU A CA 1
ATOM 591 C C . GLU A 1 74 ? -18.115 -3.199 17.326 1.00 91.62 74 GLU A C 1
ATOM 593 O O . GLU A 1 74 ? -18.870 -3.632 18.199 1.00 91.62 74 GLU A O 1
ATOM 598 N N . ILE A 1 75 ? -16.864 -2.817 17.607 1.00 90.56 75 ILE A N 1
ATOM 599 C CA . ILE A 1 75 ? -16.282 -2.918 18.952 1.00 90.56 75 ILE A CA 1
ATOM 600 C C . ILE A 1 75 ? -17.076 -2.075 19.957 1.00 90.56 75 ILE A C 1
ATOM 602 O O . ILE A 1 75 ? -17.202 -2.479 21.118 1.00 90.56 75 ILE A O 1
ATOM 606 N N . MET A 1 76 ? -17.626 -0.933 19.539 1.00 84.75 76 MET A N 1
ATOM 607 C CA . MET A 1 76 ? -18.283 0.042 20.413 1.00 84.75 76 MET A CA 1
ATOM 608 C C . MET A 1 76 ? -19.802 -0.145 20.551 1.00 84.75 76 MET A C 1
ATOM 610 O O . MET A 1 76 ? -20.348 0.296 21.559 1.00 84.75 76 MET A O 1
ATOM 614 N N . THR A 1 77 ? -20.474 -0.810 19.604 1.00 79.50 77 THR A N 1
ATOM 615 C CA . THR A 1 77 ? -21.953 -0.859 19.531 1.00 79.50 77 THR A CA 1
ATOM 616 C C . THR A 1 77 ? -22.621 -2.067 20.216 1.00 79.50 77 THR A C 1
ATOM 618 O O . THR A 1 77 ? -23.841 -2.110 20.290 1.00 79.50 77 THR A O 1
ATOM 621 N N . VAL A 1 78 ? -21.873 -3.024 20.779 1.00 56.78 78 VAL A N 1
ATOM 622 C CA . VAL A 1 78 ? -22.453 -4.107 21.624 1.00 56.78 78 VAL A CA 1
ATOM 623 C C . VAL A 1 78 ? -22.936 -3.615 22.989 1.00 56.78 78 VAL A C 1
ATOM 625 O O . VAL A 1 78 ? -22.160 -2.866 23.631 1.00 56.78 78 VAL A O 1
#

Organism: NCBI:txid1046115

pLDDT: mean 94.03, std 6.49, range [56.78, 98.25]

Radius of gyration: 17.85 Å; Cα contacts (8 Å, |Δi|>4): 36; chains: 1; bounding box: 40×10×52 Å

Nearest PDB structures (foldseek):
  4mh6-assembly1_A  TM=5.150E-01  e=5.022E+00  Vibrio parahaemolyticus RIMD 2210633